Protein AF-A0A843A6T8-F1 (afdb_monomer_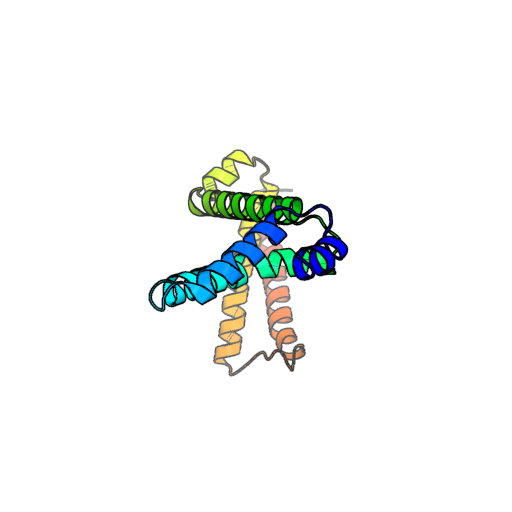lite)

Radius of gyration: 29.6 Å; chains: 1; bounding box: 58×82×42 Å

Secondary structure (DSSP, 8-state):
-HHHHHHHHH-TT-HHHHHHHHHHHHHHTT-HHHHHHHHHHHHHHHHHTHHHHHHHHHHT--HHHHHHHHHHHHHHHHHHHHHHHHS-HHHHHHHH--HHHHHHHHHHHHHHHHHHHHHHHHHHTT---BTTBGGGHHHHHHHHHHHHHHHHHHHHHHHHTTT--

Structure (mmCIF, N/CA/C/O backbone):
data_AF-A0A843A6T8-F1
#
_entry.id   AF-A0A843A6T8-F1
#
loop_
_atom_site.group_PDB
_atom_site.id
_atom_site.type_symbol
_atom_site.label_atom_id
_atom_site.label_alt_id
_atom_site.label_comp_id
_atom_site.label_asym_id
_atom_site.label_entity_id
_atom_site.label_seq_id
_atom_site.pdbx_PDB_ins_code
_atom_site.Cartn_x
_atom_site.Cartn_y
_atom_site.Cartn_z
_atom_site.occupancy
_atom_site.B_iso_or_equiv
_atom_site.auth_seq_id
_atom_site.auth_comp_id
_atom_site.auth_asym_id
_atom_site.auth_atom_id
_atom_site.pdbx_PDB_model_num
ATOM 1 N N . MET A 1 1 ? 15.478 53.483 13.199 1.00 35.62 1 MET A N 1
ATOM 2 C CA . MET A 1 1 ? 14.102 54.031 13.135 1.00 35.62 1 MET A CA 1
ATOM 3 C C . MET A 1 1 ? 13.501 53.953 11.732 1.00 35.62 1 MET A C 1
ATOM 5 O O . MET A 1 1 ? 12.452 53.345 11.610 1.00 35.62 1 MET A O 1
ATOM 9 N N . LEU A 1 2 ? 14.180 54.438 10.680 1.00 33.00 2 LEU A N 1
ATOM 10 C CA . LEU A 1 2 ? 13.704 54.361 9.280 1.00 33.00 2 LEU A CA 1
ATOM 11 C C . LEU A 1 2 ? 13.477 52.933 8.729 1.00 33.00 2 LEU A C 1
ATOM 13 O O . LEU A 1 2 ? 12.709 52.748 7.793 1.00 33.00 2 LEU A O 1
ATOM 17 N N . PHE A 1 3 ? 14.110 51.911 9.312 1.00 38.59 3 PHE A N 1
ATOM 18 C CA . PHE A 1 3 ? 13.958 50.517 8.870 1.00 38.59 3 PHE A CA 1
ATOM 19 C C . PHE A 1 3 ? 12.705 49.830 9.447 1.00 38.59 3 PHE A C 1
ATOM 21 O O . PHE A 1 3 ? 11.994 49.136 8.724 1.00 38.59 3 PHE A O 1
ATOM 28 N N . PHE A 1 4 ? 12.367 50.114 10.714 1.00 36.97 4 PHE A N 1
ATOM 29 C CA . PHE A 1 4 ? 11.115 49.666 11.344 1.00 36.97 4 PHE A CA 1
ATOM 30 C C . PHE A 1 4 ? 9.882 50.215 10.619 1.00 36.97 4 PHE A C 1
ATOM 32 O O . PHE A 1 4 ? 8.856 49.548 10.561 1.00 36.97 4 PHE A O 1
ATOM 39 N N . THR A 1 5 ? 9.994 51.404 10.022 1.00 43.34 5 THR A N 1
ATOM 40 C CA . THR A 1 5 ? 8.923 52.015 9.228 1.00 43.34 5 THR A CA 1
ATOM 41 C C . THR A 1 5 ? 8.766 51.400 7.837 1.00 43.34 5 THR A C 1
ATOM 43 O O . THR A 1 5 ? 7.653 51.387 7.328 1.00 43.34 5 THR A O 1
ATOM 46 N N . VAL A 1 6 ? 9.829 50.855 7.227 1.00 44.34 6 VAL A N 1
ATOM 47 C CA . VAL A 1 6 ? 9.730 50.192 5.911 1.00 44.34 6 VAL A CA 1
ATOM 48 C C . VAL A 1 6 ? 9.179 48.773 6.060 1.00 44.34 6 VAL A C 1
ATOM 50 O O . VAL A 1 6 ? 8.256 48.408 5.344 1.00 44.34 6 VAL A O 1
ATOM 53 N N . PHE A 1 7 ? 9.657 47.991 7.032 1.00 40.22 7 PHE A N 1
ATOM 54 C CA . PHE A 1 7 ? 9.154 46.625 7.253 1.00 40.22 7 PHE A CA 1
ATOM 55 C C . PHE A 1 7 ? 7.808 46.580 7.989 1.00 40.22 7 PHE A C 1
ATOM 57 O O . PHE A 1 7 ? 6.958 45.755 7.656 1.00 40.22 7 PHE A O 1
ATOM 64 N N . GLY A 1 8 ? 7.551 47.527 8.897 1.00 44.22 8 GLY A N 1
ATOM 65 C CA . GLY A 1 8 ? 6.228 47.710 9.504 1.00 44.22 8 GLY A CA 1
ATOM 66 C C . GLY A 1 8 ? 5.144 48.104 8.495 1.00 44.22 8 GLY A C 1
ATOM 67 O O . GLY A 1 8 ? 3.968 47.863 8.748 1.00 44.22 8 GLY A O 1
ATOM 68 N N . ALA A 1 9 ? 5.522 48.648 7.331 1.00 45.50 9 ALA A N 1
ATOM 69 C CA . ALA A 1 9 ? 4.590 48.933 6.242 1.00 45.50 9 ALA A CA 1
ATOM 70 C C . ALA A 1 9 ? 4.207 47.681 5.428 1.00 45.50 9 ALA A C 1
ATOM 72 O O . ALA A 1 9 ? 3.100 47.631 4.897 1.00 45.50 9 ALA A O 1
ATOM 73 N N . PHE A 1 10 ? 5.076 46.663 5.352 1.00 45.69 10 PHE A N 1
ATOM 74 C CA . PHE A 1 10 ? 4.770 45.403 4.658 1.00 45.69 10 PHE A CA 1
ATOM 75 C C . PHE A 1 10 ? 4.005 44.403 5.540 1.00 45.69 10 PHE A C 1
ATOM 77 O O . PHE A 1 10 ? 3.199 43.637 5.016 1.00 45.69 10 PHE A O 1
ATOM 84 N N . TYR A 1 11 ? 4.199 44.432 6.867 1.00 51.97 11 TYR A N 1
ATOM 85 C CA . TYR A 1 11 ? 3.545 43.506 7.806 1.00 51.97 11 TYR A CA 1
ATOM 86 C C . TYR A 1 11 ? 3.058 44.200 9.098 1.00 51.97 11 TYR A C 1
ATOM 88 O O . TYR A 1 11 ? 3.584 43.943 10.181 1.00 51.97 11 TYR A O 1
ATOM 96 N N . PRO A 1 12 ? 2.017 45.051 9.027 1.00 46.78 12 PRO A N 1
ATOM 97 C CA . PRO A 1 12 ? 1.610 45.932 10.132 1.00 46.78 12 PRO A CA 1
ATOM 98 C C . PRO A 1 12 ? 1.057 45.223 11.383 1.00 46.78 12 PRO A C 1
ATOM 100 O O . PRO A 1 12 ? 0.993 45.833 12.445 1.00 46.78 12 PRO A O 1
ATOM 103 N N . ASN A 1 13 ? 0.694 43.937 11.292 1.00 54.16 13 ASN A N 1
ATOM 104 C CA . ASN A 1 13 ? 0.085 43.171 12.391 1.00 54.16 13 ASN A CA 1
ATOM 105 C C . ASN A 1 13 ? 0.964 42.019 12.920 1.00 54.16 13 ASN A C 1
ATOM 107 O O . ASN A 1 13 ? 0.473 41.175 13.667 1.00 54.16 13 ASN A O 1
ATOM 111 N N . ARG A 1 14 ? 2.241 41.942 12.523 1.00 57.62 14 ARG A N 1
ATOM 112 C CA . ARG A 1 14 ? 3.148 40.825 12.853 1.00 57.62 14 ARG A CA 1
ATOM 113 C C . ARG A 1 14 ? 4.330 41.304 13.696 1.00 57.62 14 ARG A C 1
ATOM 115 O O . ARG A 1 14 ? 5.457 41.448 13.224 1.00 57.62 14 ARG A O 1
ATOM 122 N N . ILE A 1 15 ? 4.040 41.590 14.966 1.00 56.38 15 ILE A N 1
ATOM 123 C CA . ILE A 1 15 ? 5.029 42.017 15.972 1.00 56.38 15 ILE A CA 1
ATOM 124 C C . ILE A 1 15 ? 6.108 40.936 16.174 1.00 56.38 15 ILE A C 1
ATOM 126 O O . ILE A 1 15 ? 7.268 41.256 16.413 1.00 56.38 15 ILE A O 1
ATOM 130 N N . ASP A 1 16 ? 5.733 39.667 16.019 1.00 49.91 16 ASP A N 1
ATOM 131 C CA . ASP A 1 16 ? 6.600 38.487 16.037 1.00 49.91 16 ASP A CA 1
ATOM 132 C C . ASP A 1 16 ? 7.743 38.577 15.014 1.00 49.91 16 ASP A C 1
ATOM 134 O O . ASP A 1 16 ? 8.906 38.399 15.377 1.00 49.91 16 ASP A O 1
ATOM 138 N N . VAL A 1 17 ? 7.432 38.944 13.770 1.00 53.09 17 VAL A N 1
ATOM 139 C CA . VAL A 1 17 ? 8.426 39.083 12.691 1.00 53.09 17 VAL A CA 1
ATOM 140 C C . VAL A 1 17 ? 9.328 40.299 12.928 1.00 53.09 17 VAL A C 1
ATOM 142 O O . VAL A 1 17 ? 10.546 40.211 12.800 1.00 53.09 17 VAL A O 1
ATOM 145 N N . MET A 1 18 ? 8.757 41.421 13.380 1.00 52.94 18 MET A N 1
ATOM 146 C CA . MET A 1 18 ? 9.534 42.633 13.680 1.00 52.94 18 MET A CA 1
ATOM 147 C C . MET A 1 18 ? 10.507 42.426 14.851 1.00 52.94 18 MET A C 1
ATOM 149 O O . MET A 1 18 ? 11.629 42.936 14.821 1.00 52.94 18 MET A O 1
ATOM 153 N N . ILE A 1 19 ? 10.109 41.672 15.883 1.00 56.25 19 ILE A N 1
ATOM 154 C CA . ILE A 1 19 ? 10.982 41.307 17.007 1.00 56.25 19 ILE A CA 1
ATOM 155 C C . ILE A 1 19 ? 12.088 40.358 16.536 1.00 56.25 19 ILE A C 1
ATOM 157 O O . ILE A 1 19 ? 13.249 40.566 16.894 1.00 56.25 19 ILE A O 1
ATOM 161 N N . PHE A 1 20 ? 11.756 39.364 15.708 1.00 54.25 20 PHE A N 1
ATOM 162 C CA . PHE A 1 20 ? 12.731 38.425 15.154 1.00 54.25 20 PHE A CA 1
ATOM 163 C C . PHE A 1 20 ? 13.823 39.145 14.352 1.00 54.25 20 PHE A C 1
ATOM 165 O O . PHE A 1 20 ? 15.004 38.958 14.640 1.00 54.25 20 PHE A O 1
ATOM 172 N N . ASP A 1 21 ? 13.454 40.060 13.454 1.00 54.00 21 ASP A N 1
ATOM 173 C CA . ASP A 1 21 ? 14.408 40.842 12.653 1.00 54.00 21 ASP A CA 1
ATOM 174 C C . ASP A 1 21 ? 15.266 41.798 13.503 1.00 54.00 21 ASP A C 1
ATOM 176 O O . ASP A 1 21 ? 16.437 42.048 13.206 1.00 54.00 21 ASP A O 1
ATOM 180 N N . SER A 1 22 ? 14.716 42.310 14.606 1.00 54.06 22 SER A N 1
ATOM 181 C CA . SER A 1 22 ? 15.449 43.160 15.556 1.00 54.06 22 SER A CA 1
ATOM 182 C C . SER A 1 22 ? 16.513 42.374 16.322 1.00 54.06 22 SER A C 1
ATOM 184 O O . SER A 1 22 ? 17.639 42.843 16.499 1.00 54.06 22 SER A O 1
ATOM 186 N N . ILE A 1 23 ? 16.157 41.164 16.764 1.00 57.09 23 ILE A N 1
ATOM 187 C CA . ILE A 1 23 ? 17.069 40.224 17.423 1.00 57.09 23 ILE A CA 1
ATOM 188 C C . ILE A 1 23 ? 18.130 39.746 16.423 1.00 57.09 23 ILE A C 1
ATOM 190 O O . ILE A 1 23 ? 19.309 39.669 16.773 1.00 57.09 23 ILE A O 1
ATOM 194 N N . LEU A 1 24 ? 17.736 39.513 15.168 1.00 54.28 24 LEU A N 1
ATOM 195 C CA . LEU A 1 24 ? 18.617 39.142 14.065 1.00 54.28 24 LEU A CA 1
ATOM 196 C C . LEU A 1 24 ? 19.713 40.194 13.857 1.00 54.28 24 LEU A C 1
ATOM 198 O O . LEU A 1 24 ? 20.900 39.868 13.879 1.00 54.28 24 LEU A O 1
ATOM 202 N N . LEU A 1 25 ? 19.332 41.470 13.778 1.00 55.16 25 LEU A N 1
ATOM 203 C CA . LEU A 1 25 ? 20.276 42.577 13.655 1.00 55.16 25 LEU A CA 1
ATOM 204 C C . LEU A 1 25 ? 21.162 42.733 14.897 1.00 55.16 25 LEU A C 1
ATOM 206 O O . LEU A 1 25 ? 22.371 42.873 14.758 1.00 55.16 25 LEU A O 1
ATOM 210 N N . ALA A 1 26 ? 20.599 42.666 16.107 1.00 54.41 26 ALA A N 1
ATOM 211 C CA . ALA A 1 26 ? 21.372 42.798 17.345 1.00 54.41 26 ALA A CA 1
ATOM 212 C C . ALA A 1 26 ? 22.408 41.669 17.519 1.00 54.41 26 ALA A C 1
ATOM 214 O O . ALA A 1 26 ? 23.521 41.913 17.984 1.00 54.41 26 ALA A O 1
ATOM 215 N N . SER A 1 27 ? 22.072 40.445 17.105 1.00 50.94 27 SER A N 1
ATOM 216 C CA . SER A 1 27 ? 22.954 39.277 17.218 1.00 50.94 27 SER A CA 1
ATOM 217 C C . SER A 1 27 ? 24.167 39.328 16.278 1.00 50.94 27 SER A C 1
ATOM 219 O O . SER A 1 27 ? 25.253 38.897 16.671 1.00 50.94 27 SER A O 1
ATOM 221 N N . LEU A 1 28 ? 24.029 39.944 15.094 1.00 54.44 28 LEU A N 1
ATOM 222 C CA . LEU A 1 28 ? 25.122 40.154 14.134 1.00 54.44 28 LEU A CA 1
ATOM 223 C C . LE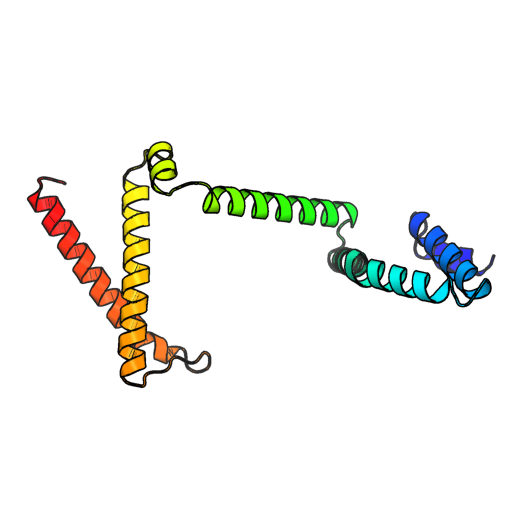U A 1 28 ? 26.227 41.085 14.667 1.00 54.44 28 LEU A C 1
ATOM 225 O O . LEU A 1 28 ? 27.369 40.985 14.226 1.00 54.44 28 LEU A O 1
ATOM 229 N N . PHE A 1 29 ? 25.914 41.962 15.627 1.00 55.12 29 PHE A N 1
ATOM 230 C CA . PHE A 1 29 ? 26.867 42.939 16.166 1.00 55.12 29 PHE A CA 1
ATOM 231 C C . PHE A 1 29 ? 27.604 42.487 17.440 1.00 55.12 29 PHE A C 1
ATOM 233 O O . PHE A 1 29 ? 28.543 43.171 17.843 1.00 55.12 29 PHE A O 1
ATOM 240 N N . ILE A 1 30 ? 27.217 41.377 18.093 1.00 56.03 30 ILE A N 1
ATOM 241 C CA . ILE A 1 30 ? 27.610 41.140 19.499 1.0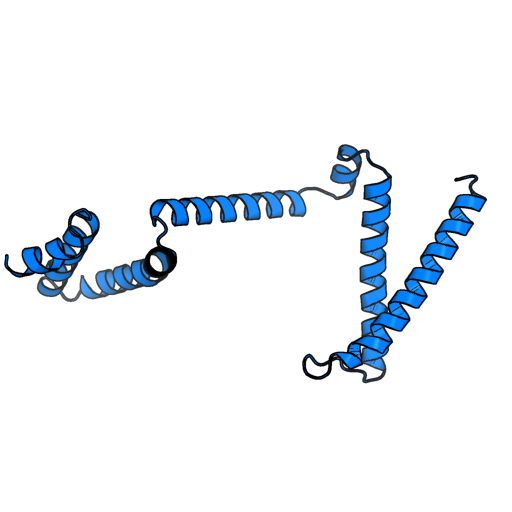0 56.03 30 ILE A CA 1
ATOM 242 C C . ILE A 1 30 ? 28.709 40.075 19.729 1.00 56.03 30 ILE A C 1
ATOM 244 O O . ILE A 1 30 ? 29.466 40.266 20.674 1.00 56.03 30 ILE A O 1
ATOM 248 N N . SER A 1 31 ? 28.894 39.006 18.927 1.00 54.16 31 SER A N 1
ATOM 249 C CA . SER A 1 31 ? 30.083 38.101 19.018 1.00 54.16 31 SER A CA 1
ATOM 250 C C . SER A 1 31 ? 30.015 36.882 18.076 1.00 54.16 31 SER A C 1
ATOM 252 O O . SER A 1 31 ? 28.954 36.292 17.890 1.00 54.16 31 SER A O 1
ATOM 254 N N . GLY A 1 32 ? 31.170 36.405 17.588 1.00 54.59 32 GLY A N 1
ATOM 255 C CA . GLY A 1 32 ? 31.305 35.232 16.706 1.00 54.59 32 GLY A CA 1
ATOM 256 C C . GLY A 1 32 ? 30.893 33.865 17.287 1.00 54.59 32 GLY A C 1
ATOM 257 O O . GLY A 1 32 ? 30.684 32.943 16.514 1.00 54.59 32 GLY A O 1
ATOM 258 N N . LYS A 1 33 ? 30.708 33.701 18.609 1.00 56.59 33 LYS A N 1
ATOM 259 C CA . LYS A 1 33 ? 30.135 32.454 19.183 1.00 56.59 33 LYS A CA 1
ATOM 260 C C . LYS A 1 33 ? 28.602 32.418 19.160 1.00 56.59 33 LYS A C 1
ATOM 262 O O . LYS A 1 33 ? 28.015 31.343 19.193 1.00 56.59 33 LYS A O 1
ATOM 267 N N . LEU A 1 34 ? 27.955 33.584 19.094 1.00 55.75 34 LEU A N 1
ATOM 268 C CA . LEU A 1 34 ? 26.508 33.678 18.874 1.00 55.75 34 LEU A CA 1
ATOM 269 C C . LEU A 1 34 ? 26.154 33.395 17.411 1.00 55.75 34 LEU A C 1
ATOM 271 O O . LEU A 1 34 ? 25.031 32.991 17.140 1.00 55.75 34 LEU A O 1
ATOM 275 N N . TYR A 1 35 ? 27.119 33.533 16.498 1.00 56.50 35 TYR A N 1
ATOM 276 C CA . TYR A 1 35 ? 26.958 33.271 15.070 1.00 56.50 35 TYR A CA 1
ATOM 277 C C . TYR A 1 35 ? 26.620 31.803 14.755 1.00 56.50 35 TYR A C 1
ATOM 279 O O . TYR A 1 35 ? 25.706 31.552 13.978 1.00 56.50 35 TYR A O 1
ATOM 287 N N . ASP A 1 36 ? 27.266 30.827 15.401 1.00 56.59 36 ASP A N 1
ATOM 288 C CA . ASP A 1 36 ? 26.965 29.400 15.171 1.00 56.59 36 ASP A CA 1
ATOM 289 C C . ASP A 1 36 ? 25.589 29.002 15.726 1.00 56.59 36 ASP A C 1
ATOM 291 O O . ASP A 1 36 ? 24.830 28.254 15.101 1.00 56.59 36 ASP A O 1
ATOM 295 N N . LEU A 1 37 ? 25.233 29.549 16.892 1.00 57.12 37 LEU A N 1
ATOM 296 C CA . LEU A 1 37 ? 23.919 29.352 17.506 1.00 57.12 37 LEU A CA 1
ATOM 297 C C . LEU A 1 37 ? 22.817 30.022 16.661 1.00 57.12 37 LEU A C 1
ATOM 299 O O . LEU A 1 37 ? 21.722 29.484 16.519 1.00 57.12 37 LEU A O 1
ATOM 303 N N . PHE A 1 38 ? 23.148 31.146 16.026 1.00 58.88 38 PHE A N 1
ATOM 304 C CA . PHE A 1 38 ? 22.306 31.903 15.106 1.00 58.88 38 PHE A CA 1
ATOM 305 C C . PHE A 1 38 ? 22.106 31.207 13.753 1.00 58.88 38 PHE A C 1
ATOM 307 O O . PHE A 1 38 ? 20.966 31.077 13.312 1.00 58.88 38 PHE A O 1
ATOM 314 N N . ILE A 1 39 ? 23.165 30.680 13.125 1.00 61.41 39 ILE A N 1
ATOM 315 C CA . ILE A 1 39 ? 23.042 29.849 11.916 1.00 61.41 39 ILE A CA 1
ATOM 316 C C . ILE A 1 39 ? 22.169 28.634 12.212 1.00 61.41 39 ILE A C 1
ATOM 318 O O . ILE A 1 39 ? 21.294 28.304 11.417 1.00 61.41 39 ILE A O 1
ATOM 322 N N . SER A 1 40 ? 22.362 27.994 13.366 1.00 55.03 40 SER A N 1
ATOM 323 C CA . SER A 1 40 ? 21.561 26.835 13.768 1.00 55.03 40 SER A CA 1
ATOM 324 C C . SER A 1 40 ? 20.079 27.193 13.939 1.00 55.03 40 SER A C 1
ATOM 326 O O . SER A 1 40 ? 19.213 26.431 13.519 1.00 55.03 40 SER A O 1
ATOM 328 N N . LEU A 1 41 ? 19.775 28.375 14.486 1.00 56.56 41 LEU A N 1
ATOM 329 C CA . LEU A 1 41 ? 18.411 28.902 14.616 1.00 56.56 41 LEU A CA 1
ATOM 330 C C . LEU A 1 41 ? 17.779 29.265 13.266 1.00 56.56 41 LEU A C 1
ATOM 332 O O . LEU A 1 41 ? 16.627 28.909 13.030 1.00 56.56 41 LEU A O 1
ATOM 336 N N . ILE A 1 42 ? 18.520 29.912 12.361 1.00 60.41 42 ILE A N 1
ATOM 337 C CA . ILE A 1 42 ? 18.059 30.195 10.991 1.00 60.41 42 ILE A CA 1
ATOM 338 C C . ILE A 1 42 ? 17.830 28.896 10.230 1.00 60.41 42 ILE A C 1
ATOM 340 O O . ILE A 1 42 ? 16.835 28.760 9.523 1.00 60.41 42 ILE A O 1
ATOM 344 N N . PHE A 1 43 ? 18.725 27.923 10.372 1.00 57.59 43 PHE A N 1
ATOM 345 C CA . PHE A 1 43 ? 18.578 26.624 9.736 1.00 57.59 43 PHE A CA 1
ATOM 346 C C . PHE A 1 43 ? 17.335 25.901 10.266 1.00 57.59 43 PHE A C 1
ATOM 348 O O . PHE A 1 43 ? 16.528 25.404 9.485 1.00 57.59 43 PHE A O 1
ATOM 355 N N . LEU A 1 44 ? 17.113 25.931 11.582 1.00 53.09 44 LEU A N 1
ATOM 356 C CA . LEU A 1 44 ? 15.926 25.350 12.201 1.00 53.09 44 LEU A CA 1
ATOM 357 C C . LEU A 1 44 ? 14.641 26.045 11.723 1.00 53.09 44 LEU A C 1
ATOM 359 O O . LEU A 1 44 ? 13.705 25.366 11.306 1.00 53.09 44 LEU A O 1
ATOM 363 N N . TYR A 1 45 ? 14.607 27.381 11.718 1.00 55.81 45 TYR A N 1
ATOM 364 C CA . TYR A 1 45 ? 13.462 28.171 11.254 1.00 55.81 45 TYR A CA 1
ATOM 365 C C . TYR A 1 45 ? 13.191 27.971 9.754 1.00 55.81 45 TYR A C 1
ATOM 367 O O . TYR A 1 45 ? 12.052 27.737 9.349 1.00 55.81 45 TYR A O 1
ATOM 375 N N . SER A 1 46 ? 14.234 27.980 8.922 1.00 56.94 46 SER A N 1
ATOM 376 C CA . SER A 1 46 ? 14.115 27.815 7.467 1.00 56.94 46 SER A CA 1
ATOM 377 C C . SER A 1 46 ? 13.713 26.402 7.041 1.00 56.94 46 SER A C 1
ATOM 379 O O . SER A 1 46 ? 13.060 26.243 6.016 1.00 56.94 46 SER A O 1
ATOM 381 N N . MET A 1 47 ? 14.045 25.374 7.824 1.00 54.59 47 MET A N 1
ATOM 382 C CA . MET A 1 47 ? 13.643 23.998 7.518 1.00 54.59 47 MET A CA 1
ATOM 383 C C . MET A 1 47 ? 12.244 23.650 8.031 1.00 54.59 47 MET A C 1
ATOM 385 O O . MET A 1 47 ? 11.610 22.747 7.491 1.00 54.59 47 MET A O 1
ATOM 389 N N . THR A 1 48 ? 11.745 24.347 9.056 1.00 58.72 48 THR A N 1
ATOM 390 C CA . THR A 1 48 ? 10.476 23.983 9.713 1.00 58.72 48 THR A CA 1
ATOM 391 C C . THR A 1 48 ? 9.345 24.970 9.457 1.00 58.72 48 THR A C 1
ATOM 393 O O . THR A 1 48 ? 8.234 24.549 9.149 1.00 58.72 48 THR A O 1
ATOM 396 N N . ILE A 1 49 ? 9.607 26.272 9.551 1.00 62.09 49 ILE A N 1
ATOM 397 C CA . ILE A 1 49 ? 8.569 27.310 9.531 1.00 62.09 49 ILE A CA 1
ATOM 398 C C . ILE A 1 49 ? 8.457 27.942 8.143 1.00 62.09 49 ILE A C 1
ATOM 400 O O . ILE A 1 49 ? 7.351 28.107 7.633 1.00 62.09 49 ILE A O 1
ATOM 404 N N . LEU A 1 50 ? 9.585 28.195 7.480 1.00 62.53 50 LEU A N 1
ATOM 405 C CA . LEU A 1 50 ? 9.615 28.817 6.153 1.00 62.53 50 LEU A CA 1
ATOM 406 C C . LEU A 1 50 ? 8.831 28.039 5.071 1.00 62.53 50 LEU A C 1
ATOM 408 O O . LEU A 1 50 ? 8.135 28.687 4.290 1.00 62.53 50 LEU A O 1
ATOM 412 N N . PRO A 1 51 ? 8.824 26.689 5.017 1.00 66.56 51 PRO A N 1
ATOM 413 C CA . PRO A 1 51 ? 7.971 25.962 4.075 1.00 66.56 51 PRO A CA 1
ATOM 414 C C . PRO A 1 51 ? 6.477 26.149 4.372 1.00 66.56 51 PRO A C 1
ATOM 416 O O . PRO A 1 51 ? 5.676 26.270 3.449 1.00 66.56 51 PRO A O 1
ATOM 419 N N . ILE A 1 52 ? 6.096 26.215 5.652 1.00 65.62 52 ILE A N 1
ATOM 420 C CA . ILE A 1 52 ? 4.705 26.415 6.086 1.00 65.62 52 ILE A CA 1
ATOM 421 C C . ILE A 1 52 ? 4.249 27.840 5.755 1.00 65.62 52 ILE A C 1
ATOM 423 O O . ILE A 1 52 ? 3.131 28.035 5.281 1.00 65.62 52 ILE A O 1
ATOM 427 N N . GLU A 1 53 ? 5.120 28.830 5.943 1.00 63.62 53 GLU A N 1
ATOM 428 C CA . GLU A 1 53 ? 4.873 30.223 5.564 1.00 63.62 53 GLU A CA 1
ATOM 429 C C . GLU A 1 53 ? 4.820 30.417 4.042 1.00 63.62 53 GLU A C 1
ATOM 431 O O . GLU A 1 53 ? 3.943 31.123 3.551 1.00 63.62 53 GLU A O 1
ATOM 436 N N . LEU A 1 54 ? 5.678 29.741 3.272 1.00 63.69 54 LEU A N 1
ATOM 437 C CA . LEU A 1 54 ? 5.619 29.739 1.805 1.00 63.69 54 LEU A CA 1
ATOM 438 C C . LEU A 1 54 ? 4.320 29.113 1.290 1.00 63.69 54 LEU A C 1
ATOM 440 O O . LEU A 1 54 ? 3.675 29.673 0.405 1.00 63.69 54 LEU A O 1
ATOM 444 N N . ILE A 1 55 ? 3.900 27.981 1.861 1.00 66.75 55 ILE A N 1
ATOM 445 C CA . ILE A 1 55 ? 2.616 27.351 1.527 1.00 66.75 55 ILE A CA 1
ATOM 446 C C . ILE A 1 55 ? 1.461 28.273 1.924 1.00 66.75 55 ILE A C 1
ATOM 448 O O . ILE A 1 55 ? 0.531 28.444 1.140 1.00 66.75 55 ILE A O 1
ATOM 452 N N . SER A 1 56 ? 1.524 28.912 3.095 1.00 67.81 56 SER A N 1
ATOM 453 C CA . SER A 1 56 ? 0.552 29.914 3.554 1.00 67.81 56 SER A CA 1
ATOM 454 C C . SER A 1 56 ? 0.423 31.075 2.571 1.00 67.81 56 SER A C 1
ATOM 456 O O . SER A 1 56 ? -0.691 31.427 2.187 1.00 67.81 56 SER A O 1
ATOM 458 N N . PHE A 1 57 ? 1.551 31.612 2.105 1.00 68.94 57 PHE A N 1
ATOM 459 C CA . PHE A 1 57 ? 1.599 32.700 1.136 1.00 68.94 57 PHE A CA 1
ATOM 460 C C . PHE A 1 57 ? 1.024 32.288 -0.227 1.00 68.94 57 PHE A C 1
ATOM 462 O O . PHE A 1 57 ? 0.181 32.994 -0.774 1.00 68.94 57 PHE A O 1
ATOM 469 N N . LEU A 1 58 ? 1.416 31.121 -0.753 1.00 72.44 58 LEU A N 1
ATOM 470 C CA . LEU A 1 58 ? 0.951 30.618 -2.053 1.00 72.44 58 LEU A CA 1
ATOM 471 C C . LEU A 1 58 ? -0.529 30.213 -2.051 1.00 72.44 58 LEU A C 1
ATOM 473 O O . LEU A 1 58 ? -1.207 30.351 -3.066 1.00 72.44 58 LEU A O 1
ATOM 477 N N . SER A 1 59 ? -1.033 29.707 -0.925 1.00 71.00 59 SER A N 1
ATOM 478 C CA . SER A 1 59 ? -2.423 29.252 -0.778 1.00 71.00 59 SER A CA 1
ATOM 479 C C . SER A 1 59 ? -3.365 30.314 -0.202 1.00 71.00 59 SER A C 1
ATOM 481 O O . SER A 1 59 ? -4.554 30.042 -0.052 1.00 71.00 59 SER A O 1
ATOM 483 N N . GLY A 1 60 ? -2.856 31.492 0.183 1.00 73.38 60 GLY A N 1
ATOM 484 C CA . GLY A 1 60 ? -3.625 32.533 0.878 1.00 73.38 60 GLY A CA 1
ATOM 485 C C . GLY A 1 60 ? -4.203 32.092 2.232 1.00 73.38 60 GLY A C 1
ATOM 486 O O . GLY A 1 60 ? -5.132 32.715 2.743 1.00 73.38 60 GLY A O 1
ATOM 487 N N . THR A 1 61 ? -3.697 30.997 2.804 1.00 72.38 61 THR A N 1
ATOM 488 C CA . THR A 1 61 ? -4.265 30.337 3.989 1.00 72.38 61 THR A CA 1
ATOM 489 C C . THR A 1 61 ? -3.486 30.718 5.242 1.00 72.38 61 THR A C 1
ATOM 491 O O . THR A 1 61 ? -2.279 30.908 5.185 1.00 72.38 61 THR A O 1
ATOM 494 N N . ASN A 1 62 ? -4.136 30.813 6.403 1.00 74.88 62 ASN A N 1
ATOM 495 C CA . ASN A 1 62 ? -3.472 31.197 7.653 1.00 74.88 62 ASN A CA 1
ATOM 496 C C . ASN A 1 62 ? -2.435 30.144 8.119 1.00 74.88 62 ASN A C 1
ATOM 498 O O . ASN A 1 62 ? -2.748 28.956 8.211 1.00 74.88 62 ASN A O 1
ATOM 502 N N . VAL A 1 63 ? -1.223 30.588 8.477 1.00 69.62 63 VAL A N 1
ATOM 503 C CA . VAL A 1 63 ? -0.125 29.757 9.016 1.00 69.62 63 VAL A CA 1
ATOM 504 C C . VAL A 1 63 ? -0.579 28.910 10.210 1.00 69.62 63 VAL A C 1
ATOM 506 O O . VAL A 1 63 ? -0.287 27.717 10.262 1.00 69.62 63 VAL A O 1
ATOM 509 N N . SER A 1 64 ? -1.346 29.481 11.146 1.00 69.62 64 SER A N 1
ATOM 510 C CA . SER A 1 64 ? -1.825 28.752 12.331 1.00 69.62 64 SER A CA 1
ATOM 511 C C . SER A 1 64 ? -2.736 27.579 11.963 1.00 69.62 64 SER A C 1
ATOM 513 O O . SER A 1 64 ? -2.683 26.527 12.596 1.00 69.62 64 SER A O 1
ATOM 515 N N . TYR A 1 65 ? -3.539 27.739 10.907 1.00 68.56 65 TYR A N 1
ATOM 516 C CA . TYR A 1 65 ? -4.395 26.675 10.393 1.00 68.56 65 TYR A CA 1
ATOM 517 C C . TYR A 1 65 ? -3.574 25.565 9.726 1.00 68.56 65 TYR A C 1
ATOM 519 O O . TYR A 1 65 ? -3.855 24.391 9.943 1.00 68.56 65 TYR A O 1
ATOM 527 N N . LEU A 1 66 ? -2.523 25.911 8.976 1.00 66.56 66 LEU A N 1
ATOM 528 C CA . LEU A 1 66 ? -1.638 24.924 8.347 1.00 66.56 66 LEU A CA 1
ATOM 529 C C . LEU A 1 66 ? -0.850 24.102 9.373 1.00 66.56 66 LEU A C 1
ATOM 531 O O . LEU A 1 66 ? -0.733 22.890 9.212 1.00 66.56 66 LEU A O 1
ATOM 535 N N . ILE A 1 67 ? -0.370 24.726 10.453 1.00 70.12 67 ILE A N 1
ATOM 536 C CA . ILE A 1 67 ? 0.282 24.017 11.566 1.00 70.12 67 ILE A CA 1
ATOM 537 C C . ILE A 1 67 ? -0.707 23.057 12.234 1.00 70.12 67 ILE A C 1
ATOM 539 O O . ILE A 1 67 ? -0.384 21.888 12.449 1.00 70.12 67 ILE A O 1
ATOM 543 N N . PHE A 1 68 ? -1.926 23.523 12.526 1.00 70.06 68 PHE A N 1
ATOM 544 C CA . PHE A 1 68 ? -2.969 22.676 13.103 1.00 70.06 68 PHE A CA 1
ATOM 545 C C . PHE A 1 68 ? -3.307 21.492 12.190 1.00 70.06 68 PHE A C 1
ATOM 547 O O . PHE A 1 68 ? -3.358 20.356 12.653 1.00 70.06 68 PHE A O 1
ATOM 554 N N . LEU A 1 69 ? -3.474 21.740 10.889 1.00 74.12 69 LEU A N 1
ATOM 555 C CA . LEU A 1 69 ? -3.761 20.708 9.898 1.00 74.12 69 LEU A CA 1
ATOM 556 C C . LEU A 1 69 ? -2.623 19.685 9.807 1.00 74.12 69 LEU A C 1
ATOM 558 O O . LEU A 1 69 ? -2.887 18.485 9.764 1.00 74.12 69 LEU A O 1
ATOM 562 N N . ALA A 1 70 ? -1.368 20.136 9.813 1.00 70.19 70 ALA A N 1
ATOM 563 C CA . ALA A 1 70 ? -0.202 19.261 9.776 1.00 70.19 70 ALA A CA 1
ATOM 564 C C . ALA A 1 70 ? -0.131 18.360 11.016 1.00 70.19 70 ALA A C 1
ATOM 566 O O . ALA A 1 70 ? 0.015 17.146 10.878 1.00 70.19 70 ALA A O 1
ATOM 567 N N . ILE A 1 71 ? -0.308 18.925 12.216 1.00 73.56 71 ILE A N 1
ATOM 568 C CA . ILE A 1 71 ? -0.328 18.160 13.472 1.00 73.56 71 ILE A CA 1
ATOM 569 C C . ILE A 1 71 ? -1.504 17.181 13.483 1.00 73.56 71 ILE A C 1
ATOM 571 O O . ILE A 1 71 ? -1.315 16.006 13.780 1.00 73.56 71 ILE A O 1
ATOM 575 N N . TYR A 1 72 ? -2.701 17.630 13.105 1.00 66.38 72 TYR A N 1
ATOM 576 C CA . TYR A 1 72 ? -3.890 16.783 13.039 1.00 66.38 72 TYR A CA 1
ATOM 577 C C . TYR A 1 72 ? -3.702 15.607 12.072 1.00 66.38 72 TYR A C 1
ATOM 579 O O . TYR A 1 72 ? -3.993 14.458 12.408 1.00 66.38 72 TYR A O 1
ATOM 587 N N . THR A 1 73 ? -3.158 15.874 10.884 1.00 70.06 73 THR A N 1
ATOM 588 C CA . THR A 1 73 ? -2.880 14.843 9.875 1.00 70.06 73 THR A CA 1
ATOM 589 C C .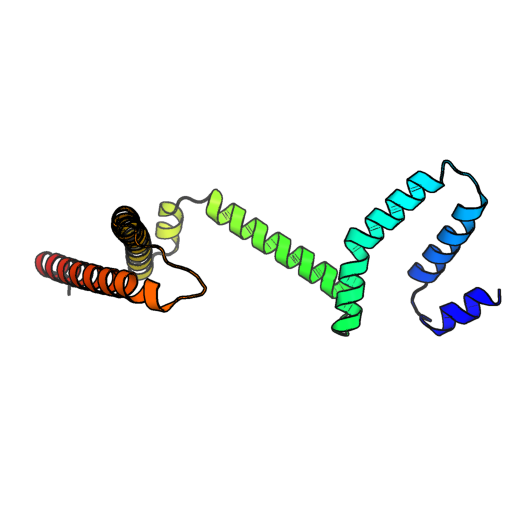 THR A 1 73 ? -1.821 13.866 10.380 1.00 70.06 73 THR A C 1
ATOM 591 O O . THR A 1 73 ? -1.981 12.655 10.272 1.00 70.06 73 THR A O 1
ATOM 594 N N . LEU A 1 74 ? -0.756 14.365 11.004 1.00 70.44 74 LEU A N 1
ATOM 595 C CA . LEU A 1 74 ? 0.298 13.519 11.551 1.00 70.44 74 LEU A CA 1
ATOM 596 C C . LEU A 1 74 ? -0.221 12.643 12.702 1.00 70.44 74 LEU A C 1
ATOM 598 O O . LEU A 1 74 ? 0.036 11.442 12.723 1.00 70.44 74 LEU A O 1
ATOM 602 N N . SER A 1 75 ? -1.015 13.201 13.617 1.00 64.75 75 SER A N 1
ATOM 603 C CA . SER A 1 75 ? -1.636 12.449 14.712 1.00 64.75 75 SER A CA 1
ATOM 604 C C . SER A 1 75 ? -2.628 11.396 14.220 1.00 64.75 75 SER A C 1
ATOM 606 O O . SER A 1 75 ? -2.642 10.285 14.750 1.00 64.75 75 SER A O 1
ATOM 608 N N . THR A 1 76 ? -3.442 11.703 13.209 1.00 70.00 76 THR A N 1
ATOM 609 C CA . THR A 1 76 ? -4.391 10.735 12.629 1.00 70.00 76 THR A CA 1
ATOM 610 C C . THR A 1 76 ? -3.667 9.603 11.908 1.00 70.00 76 THR A C 1
ATOM 612 O O . THR A 1 76 ? -3.984 8.438 12.141 1.00 70.00 76 THR A O 1
ATOM 615 N N . VAL A 1 77 ? -2.638 9.920 11.119 1.00 71.69 77 VAL A N 1
ATOM 616 C CA . VAL A 1 77 ? -1.796 8.926 10.440 1.00 71.69 77 VAL A CA 1
ATOM 617 C C . VAL A 1 77 ? -1.077 8.030 11.451 1.00 71.69 77 VAL A C 1
ATOM 619 O O . VAL A 1 77 ? -1.124 6.809 11.322 1.00 71.69 77 VAL A O 1
ATOM 622 N N . LEU A 1 78 ? -0.470 8.600 12.496 1.00 69.94 78 LEU A N 1
ATOM 623 C CA . LEU A 1 78 ? 0.171 7.818 13.559 1.00 69.94 78 LEU A CA 1
ATOM 624 C C . LEU A 1 78 ? -0.826 6.931 14.306 1.00 69.94 78 LEU A C 1
ATOM 626 O O . LEU A 1 78 ? -0.521 5.775 14.582 1.00 69.94 78 LEU A O 1
ATOM 630 N N . SER A 1 79 ? -2.024 7.440 14.595 1.00 64.12 79 SER A N 1
ATOM 631 C CA . SER A 1 79 ? -3.079 6.654 15.243 1.00 64.12 79 SER A CA 1
ATOM 632 C C . SER A 1 79 ? -3.522 5.485 14.363 1.00 64.12 79 SER A C 1
ATOM 634 O O . SER A 1 79 ? -3.702 4.373 14.855 1.00 64.12 79 SER A O 1
ATOM 636 N N . PHE A 1 80 ? -3.639 5.707 13.052 1.00 72.19 80 PHE A N 1
ATOM 637 C CA . PHE A 1 80 ? -3.954 4.662 12.083 1.00 72.19 80 PHE A CA 1
ATOM 638 C C . PHE A 1 80 ? -2.842 3.607 11.983 1.00 72.19 80 PHE A C 1
ATOM 640 O O . PHE A 1 80 ? -3.124 2.407 12.006 1.00 72.19 80 PHE A O 1
ATOM 647 N N . PHE A 1 81 ? -1.574 4.021 11.935 1.00 69.12 81 PHE A N 1
ATOM 648 C CA . PHE A 1 81 ? -0.440 3.091 11.952 1.00 69.12 81 PHE A CA 1
ATOM 649 C C . PHE A 1 81 ? -0.359 2.297 13.254 1.00 69.12 81 PHE A C 1
ATOM 651 O O . PHE A 1 81 ? -0.101 1.094 13.236 1.00 69.12 81 PHE A O 1
ATOM 658 N N . LEU A 1 82 ? -0.617 2.936 14.394 1.00 73.25 82 LEU A N 1
ATOM 659 C CA . LEU A 1 82 ? -0.651 2.255 15.682 1.00 73.25 82 LEU A CA 1
ATOM 660 C C . LEU A 1 82 ? -1.784 1.225 15.718 1.00 73.25 82 LEU A C 1
ATOM 662 O O . LEU A 1 82 ? -1.559 0.079 16.093 1.00 73.25 82 LEU A O 1
ATOM 666 N N . PHE A 1 83 ? -2.980 1.594 15.259 1.00 73.38 83 PHE A N 1
ATOM 667 C CA . PHE A 1 83 ? -4.119 0.683 15.178 1.00 73.38 83 PHE A CA 1
ATOM 668 C C . PHE A 1 83 ? -3.826 -0.532 14.286 1.00 73.38 83 PHE A C 1
ATOM 670 O O . PHE A 1 83 ? -4.014 -1.666 14.722 1.00 73.38 83 PHE A O 1
ATOM 677 N N . THR A 1 84 ? -3.315 -0.307 13.074 1.00 74.19 84 THR A N 1
ATOM 678 C CA . THR A 1 84 ? -3.014 -1.378 12.107 1.00 74.19 84 THR A CA 1
ATOM 679 C C . THR A 1 84 ? -1.840 -2.267 12.522 1.00 74.19 84 THR A C 1
ATOM 681 O O . THR A 1 84 ? -1.849 -3.453 12.218 1.00 74.19 84 THR A O 1
ATOM 684 N N . SER A 1 85 ? -0.843 -1.734 13.234 1.00 71.19 85 SER A N 1
ATOM 685 C CA . SER A 1 85 ? 0.314 -2.520 13.697 1.00 71.19 85 SER A CA 1
ATOM 686 C C . SER A 1 85 ? 0.050 -3.320 14.972 1.00 71.19 85 SER A C 1
ATOM 688 O O . SER A 1 85 ? 0.643 -4.380 15.162 1.00 71.19 85 SER A O 1
ATOM 690 N N . THR A 1 86 ? -0.817 -2.826 15.859 1.00 74.25 86 THR A N 1
ATOM 691 C CA . THR A 1 86 ? -1.072 -3.456 17.167 1.00 74.25 86 THR A CA 1
ATOM 692 C C . THR A 1 86 ? -2.293 -4.370 17.176 1.00 74.25 86 THR A C 1
ATOM 694 O O . THR A 1 86 ? -2.390 -5.251 18.031 1.00 74.25 86 THR A O 1
ATOM 697 N N . THR A 1 87 ? -3.218 -4.197 16.230 1.00 73.88 87 THR A N 1
ATOM 698 C CA . THR A 1 87 ? -4.455 -4.982 16.177 1.00 73.88 87 THR A CA 1
ATOM 699 C C . THR A 1 87 ? -4.309 -6.130 15.189 1.00 73.88 87 THR A C 1
ATOM 701 O O . THR A 1 87 ? -4.036 -5.911 14.012 1.00 73.88 87 THR A O 1
ATOM 704 N N . LYS A 1 88 ? -4.524 -7.368 15.648 1.00 74.19 88 LYS A N 1
ATOM 705 C CA . LYS A 1 88 ? -4.587 -8.530 14.752 1.00 74.19 88 LYS A CA 1
ATOM 706 C C . LYS A 1 88 ? -5.839 -8.451 13.876 1.00 74.19 88 LYS A C 1
ATOM 708 O O . LYS A 1 88 ? -6.899 -8.056 14.361 1.00 74.19 88 LYS A O 1
ATOM 713 N N . ASN A 1 89 ? -5.734 -8.901 12.625 1.00 69.88 89 ASN A N 1
ATOM 714 C CA . ASN A 1 89 ? -6.856 -8.916 11.678 1.00 69.88 89 ASN A CA 1
ATOM 715 C C . ASN A 1 89 ? -8.082 -9.653 12.243 1.00 69.88 89 ASN A C 1
ATOM 717 O O . ASN A 1 89 ? -9.179 -9.112 12.189 1.00 69.88 89 ASN A O 1
ATOM 721 N N . GLU A 1 90 ? -7.886 -10.799 12.903 1.00 66.81 90 GLU A N 1
ATOM 722 C CA . GLU A 1 90 ? -8.948 -11.579 13.567 1.00 66.81 90 GLU A CA 1
ATOM 723 C C . GLU A 1 90 ? -9.788 -10.725 14.539 1.00 66.81 90 GLU A C 1
ATOM 725 O O . GLU A 1 90 ? -11.014 -10.798 14.567 1.00 66.81 90 GLU A O 1
ATOM 730 N N . THR A 1 91 ? -9.141 -9.834 15.297 1.00 69.94 91 THR A N 1
ATOM 731 C CA . THR A 1 91 ? -9.811 -8.958 16.272 1.00 69.94 91 THR A CA 1
ATOM 732 C C . THR A 1 91 ? -10.605 -7.835 15.595 1.00 69.94 91 THR A C 1
ATOM 734 O O . THR A 1 91 ? -11.565 -7.307 16.163 1.00 69.94 91 THR A O 1
ATOM 737 N N . ILE A 1 92 ? -10.206 -7.441 14.384 1.00 68.19 92 ILE A N 1
ATOM 738 C CA . ILE A 1 92 ? -10.932 -6.473 13.553 1.00 68.19 92 ILE A CA 1
ATOM 739 C C . ILE A 1 92 ? -12.158 -7.154 12.930 1.00 68.19 92 ILE A C 1
ATOM 741 O O . ILE A 1 92 ? -13.254 -6.593 12.958 1.00 68.19 92 ILE A O 1
ATOM 745 N N . GLU A 1 93 ? -11.994 -8.382 12.440 1.00 68.56 93 GLU A N 1
ATOM 746 C CA . GLU A 1 93 ? -13.056 -9.207 11.859 1.00 68.56 93 GLU A CA 1
ATOM 747 C C . GLU A 1 93 ? -14.202 -9.459 12.857 1.00 68.56 93 GLU A C 1
ATOM 749 O O . GLU A 1 93 ? -15.374 -9.242 12.529 1.00 68.56 93 GLU A O 1
ATOM 754 N N . GLU A 1 94 ? -13.878 -9.796 14.111 1.00 70.94 94 GLU A N 1
ATOM 755 C CA . GLU A 1 94 ? -14.859 -9.973 15.193 1.00 70.94 94 GLU A CA 1
ATOM 756 C C . GLU A 1 94 ? -15.687 -8.708 15.481 1.00 70.94 94 GLU A C 1
ATOM 758 O O . GLU A 1 94 ? -16.867 -8.791 15.843 1.00 70.94 94 GLU A O 1
ATOM 763 N N . LYS A 1 95 ? -15.088 -7.522 15.312 1.00 72.25 95 LYS A N 1
ATOM 764 C CA . LYS A 1 95 ? -15.751 -6.233 15.562 1.00 72.25 95 LYS A CA 1
ATOM 765 C C . LYS A 1 95 ? -16.593 -5.756 14.385 1.00 72.25 95 LYS A C 1
ATOM 767 O O . LYS A 1 95 ? -17.657 -5.185 14.616 1.00 72.25 95 LYS A O 1
ATOM 772 N N . ILE A 1 96 ? -16.143 -5.981 13.149 1.00 73.44 96 ILE A N 1
ATOM 773 C CA . ILE A 1 96 ? -16.854 -5.541 11.941 1.00 73.44 96 ILE A CA 1
ATOM 774 C C . ILE A 1 96 ? -18.161 -6.323 11.763 1.00 73.44 96 ILE A C 1
ATOM 776 O O . ILE A 1 96 ? -19.131 -5.745 11.282 1.00 73.44 96 ILE A O 1
ATOM 780 N N . LYS A 1 97 ? -18.225 -7.604 12.170 1.00 69.00 97 LYS A N 1
ATOM 781 C CA . LYS A 1 97 ? -19.412 -8.498 12.111 1.00 69.00 97 LYS A CA 1
ATOM 782 C C . LYS A 1 97 ? -20.081 -8.656 10.732 1.00 69.00 97 LYS A C 1
ATOM 784 O O . LYS A 1 97 ? -21.000 -9.460 10.586 1.00 69.00 97 LYS A O 1
ATOM 789 N N . ILE A 1 98 ? -19.621 -7.943 9.707 1.00 75.31 98 ILE A N 1
ATOM 790 C CA . ILE A 1 98 ? -20.092 -8.030 8.327 1.00 75.31 98 ILE A CA 1
ATOM 791 C C . ILE A 1 98 ? -19.221 -9.058 7.604 1.00 75.31 98 ILE A C 1
ATOM 793 O O . ILE A 1 98 ? -18.133 -8.749 7.122 1.00 75.31 98 ILE A O 1
ATOM 797 N N . LYS A 1 99 ? -19.713 -10.297 7.521 1.00 71.31 99 LYS A N 1
ATOM 798 C CA . LYS A 1 99 ? -18.984 -11.432 6.928 1.00 71.31 99 LYS A CA 1
ATOM 799 C C . LYS A 1 99 ? -18.540 -11.189 5.481 1.00 71.31 99 LYS A C 1
ATOM 801 O O . LYS A 1 99 ? -17.447 -11.592 5.109 1.00 71.31 99 LYS A O 1
ATOM 806 N N . VAL A 1 100 ? -19.342 -10.469 4.694 1.00 74.25 100 VAL A N 1
ATOM 807 C CA . VAL A 1 100 ? -19.021 -10.115 3.298 1.00 74.25 100 VAL A CA 1
ATOM 808 C C . VAL A 1 100 ? -17.718 -9.312 3.208 1.00 74.25 100 VAL A C 1
ATOM 810 O O . V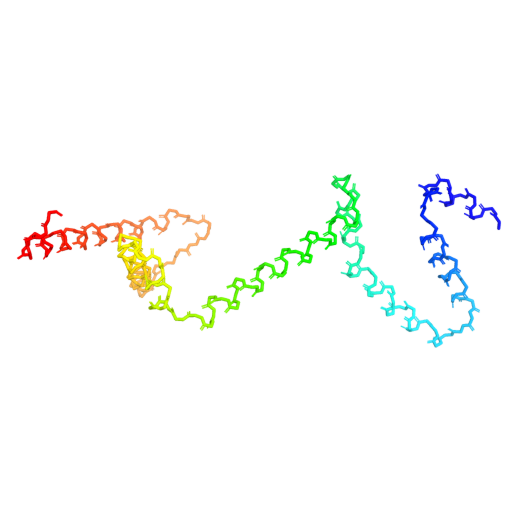AL A 1 100 ? -16.878 -9.600 2.365 1.00 74.25 100 VAL A O 1
ATOM 813 N N . LEU A 1 101 ? -17.506 -8.345 4.108 1.00 74.12 101 LEU A N 1
ATOM 814 C CA . LEU A 1 101 ? -16.277 -7.541 4.144 1.00 74.12 101 LEU A CA 1
ATOM 815 C C . LEU A 1 101 ? -15.049 -8.394 4.475 1.00 74.12 101 LEU A C 1
ATOM 817 O O . LEU A 1 101 ? -13.992 -8.198 3.881 1.00 74.12 101 LEU A O 1
ATOM 821 N N . ILE A 1 102 ? -15.207 -9.358 5.382 1.00 75.25 102 ILE A N 1
ATOM 822 C CA . ILE A 1 102 ? -14.142 -10.276 5.795 1.00 75.25 102 ILE A CA 1
ATOM 823 C C . ILE A 1 102 ? -13.733 -11.180 4.626 1.00 75.25 102 ILE A C 1
ATOM 825 O O . ILE A 1 102 ? -12.550 -11.295 4.308 1.00 75.25 102 ILE A O 1
ATOM 829 N N . TYR A 1 103 ? -14.706 -11.783 3.937 1.00 75.94 103 TYR A N 1
ATOM 830 C CA . TYR A 1 103 ? -14.429 -12.624 2.772 1.00 75.94 103 TYR A CA 1
ATOM 831 C C . TYR A 1 103 ? -13.791 -11.833 1.629 1.00 75.94 103 TYR A C 1
ATOM 833 O O . TYR A 1 103 ? -12.803 -12.292 1.057 1.00 75.94 103 TYR A O 1
ATOM 841 N N . SER A 1 104 ? -14.275 -10.619 1.355 1.00 79.12 104 SER A N 1
ATOM 842 C CA . SER A 1 104 ? -13.673 -9.730 0.358 1.00 79.12 104 SER A CA 1
ATOM 843 C C . SER A 1 104 ? -12.235 -9.351 0.711 1.00 79.12 104 SER A C 1
ATOM 845 O O . SER A 1 104 ? -11.370 -9.368 -0.161 1.00 79.12 104 SER A O 1
ATOM 847 N N . PHE A 1 105 ? -11.947 -9.041 1.979 1.00 79.69 105 PHE A N 1
ATOM 848 C CA . PHE A 1 105 ? -10.590 -8.715 2.421 1.00 79.69 105 PHE A CA 1
ATOM 849 C C . PHE A 1 105 ? -9.633 -9.897 2.236 1.00 79.69 105 PHE A C 1
ATOM 851 O O . PHE A 1 105 ? -8.559 -9.737 1.655 1.00 79.69 105 PHE A O 1
ATOM 858 N N . ASN A 1 106 ? -10.050 -11.092 2.657 1.00 79.81 106 ASN A N 1
ATOM 859 C CA . ASN A 1 106 ? -9.260 -12.308 2.481 1.00 79.81 106 ASN A CA 1
ATOM 860 C C . ASN A 1 106 ? -9.032 -12.623 0.998 1.00 79.81 106 ASN A C 1
ATOM 862 O O . ASN A 1 106 ? -7.907 -12.927 0.605 1.00 79.81 106 ASN A O 1
ATOM 866 N N . PHE A 1 107 ? -10.058 -12.477 0.155 1.00 83.75 107 PHE A N 1
ATOM 867 C CA . PHE A 1 107 ? -9.919 -12.645 -1.290 1.00 83.75 107 PHE A CA 1
ATOM 868 C C . PHE A 1 107 ? -8.902 -11.664 -1.885 1.00 83.75 107 PHE A C 1
ATOM 870 O O . PHE A 1 107 ? -8.008 -12.087 -2.611 1.00 83.75 107 PHE A O 1
ATOM 877 N N . ILE A 1 108 ? -8.976 -10.374 -1.533 1.00 84.75 108 ILE A N 1
ATOM 878 C CA . ILE A 1 108 ? -8.018 -9.355 -1.993 1.00 84.75 108 ILE A CA 1
ATOM 879 C C . ILE A 1 108 ? -6.593 -9.707 -1.557 1.00 84.75 108 ILE A C 1
ATOM 881 O O . ILE A 1 108 ? -5.662 -9.583 -2.351 1.00 84.75 108 ILE A O 1
ATOM 885 N N . TYR A 1 109 ? -6.414 -10.161 -0.317 1.00 82.50 109 TYR A N 1
ATOM 886 C CA . TYR A 1 109 ? -5.104 -10.550 0.195 1.00 82.50 109 TYR A CA 1
ATOM 887 C C . TYR A 1 109 ? -4.484 -11.693 -0.624 1.00 82.50 109 TYR A C 1
ATOM 889 O O . TYR A 1 109 ? -3.350 -11.567 -1.093 1.00 82.50 109 TYR A O 1
ATOM 897 N N . TYR A 1 110 ? -5.236 -12.773 -0.864 1.00 83.44 110 TYR A N 1
ATOM 898 C CA . TYR A 1 110 ? -4.768 -13.890 -1.692 1.00 83.44 110 TYR A CA 1
ATOM 899 C C . TYR A 1 110 ? -4.540 -13.482 -3.150 1.00 83.44 110 TYR A C 1
ATOM 901 O O . TYR A 1 110 ? -3.530 -13.858 -3.739 1.00 83.44 110 TYR A O 1
ATOM 909 N N . ALA A 1 111 ? -5.421 -12.651 -3.706 1.00 87.94 111 ALA A N 1
ATOM 910 C CA . ALA A 1 111 ? -5.300 -12.135 -5.062 1.00 87.94 111 ALA A CA 1
ATOM 911 C C . ALA A 1 111 ? -3.990 -11.342 -5.255 1.00 87.94 111 ALA A C 1
ATOM 913 O O . ALA A 1 111 ? -3.271 -11.537 -6.234 1.00 87.94 111 ALA A O 1
ATOM 914 N N . ILE A 1 112 ? -3.603 -10.508 -4.283 1.00 89.12 112 ILE A N 1
ATOM 915 C C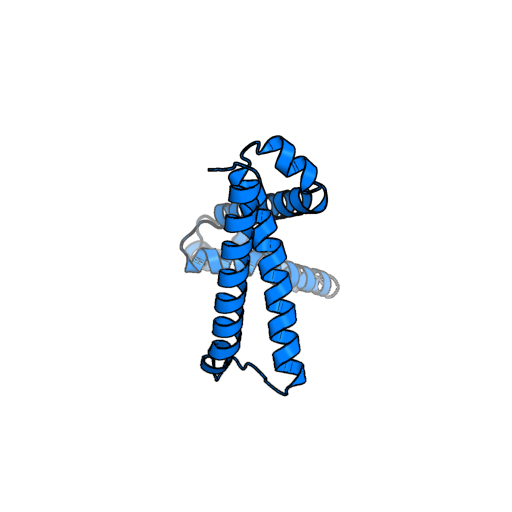A . ILE A 1 112 ? -2.323 -9.781 -4.320 1.00 89.12 112 ILE A CA 1
ATOM 916 C C . ILE A 1 112 ? -1.128 -10.745 -4.280 1.00 89.12 112 ILE A C 1
ATOM 918 O O . ILE A 1 112 ? -0.145 -10.529 -4.995 1.00 89.12 112 ILE A O 1
ATOM 922 N N . TYR A 1 113 ? -1.202 -11.807 -3.476 1.00 88.88 113 TYR A N 1
ATOM 923 C CA . TYR A 1 113 ? -0.142 -12.814 -3.412 1.00 88.88 113 TYR A CA 1
ATOM 924 C C . TYR A 1 113 ? 0.029 -13.541 -4.755 1.00 88.88 113 TYR A C 1
ATOM 926 O O . TYR A 1 113 ? 1.139 -13.628 -5.280 1.00 88.88 113 TYR A O 1
ATOM 934 N N . GLU A 1 114 ? -1.072 -13.971 -5.374 1.00 88.31 114 GLU A N 1
ATOM 935 C CA . GLU A 1 114 ? -1.052 -14.614 -6.693 1.00 88.31 114 GLU A CA 1
ATOM 936 C C . GLU A 1 114 ? -0.547 -13.659 -7.791 1.00 88.31 114 GLU A C 1
ATOM 938 O O . GLU A 1 114 ? 0.221 -14.064 -8.668 1.00 88.31 114 GLU A O 1
ATOM 943 N N . LEU A 1 115 ? -0.882 -12.364 -7.725 1.00 91.56 115 LEU A N 1
ATOM 944 C CA . LEU A 1 115 ? -0.323 -11.361 -8.637 1.00 91.56 115 LEU A CA 1
ATOM 945 C C . LEU A 1 115 ? 1.209 -11.308 -8.545 1.00 91.56 115 LEU A C 1
ATOM 947 O O . LEU A 1 115 ? 1.892 -11.205 -9.568 1.00 91.56 115 LEU A O 1
ATOM 951 N N . GLN A 1 116 ? 1.762 -11.395 -7.334 1.00 90.69 116 GLN A N 1
ATOM 952 C CA . GLN A 1 116 ? 3.207 -11.411 -7.129 1.00 90.69 116 GLN A CA 1
ATOM 953 C C . GLN A 1 116 ? 3.853 -12.661 -7.744 1.00 90.69 116 GLN A C 1
ATOM 955 O O . GLN A 1 116 ? 4.903 -12.551 -8.387 1.00 90.69 116 GLN A O 1
ATOM 960 N N . GLU A 1 117 ? 3.227 -13.831 -7.615 1.00 91.00 117 GLU A N 1
ATOM 961 C CA . GLU A 1 117 ? 3.693 -15.065 -8.260 1.00 91.00 117 GLU A CA 1
ATOM 962 C C . GLU A 1 117 ? 3.684 -14.956 -9.788 1.00 91.00 117 GLU A C 1
ATOM 964 O O . GLU A 1 117 ? 4.671 -15.311 -10.443 1.00 91.00 117 GLU A O 1
ATOM 969 N N . ILE A 1 118 ? 2.623 -14.384 -10.366 1.00 92.00 118 ILE A N 1
ATOM 970 C CA . ILE A 1 118 ? 2.540 -14.133 -11.808 1.00 92.00 118 ILE A CA 1
ATOM 971 C C . ILE A 1 118 ? 3.679 -13.207 -12.232 1.00 92.00 118 ILE A C 1
ATOM 973 O O . ILE A 1 118 ? 4.440 -13.560 -13.135 1.00 92.00 118 ILE A O 1
ATOM 977 N N . ILE A 1 119 ? 3.863 -12.063 -11.568 1.00 91.50 119 ILE A N 1
ATOM 978 C CA . ILE A 1 119 ? 4.949 -11.123 -11.883 1.00 91.50 119 ILE A CA 1
ATOM 979 C C . ILE A 1 119 ? 6.309 -11.830 -11.836 1.00 91.50 119 ILE A C 1
ATOM 981 O O . ILE A 1 119 ? 7.119 -11.672 -12.754 1.00 91.50 119 ILE A O 1
ATOM 985 N N . ASN A 1 120 ? 6.550 -12.651 -10.813 1.00 91.31 120 ASN A N 1
ATOM 986 C CA . ASN A 1 120 ? 7.784 -13.420 -10.683 1.00 91.31 120 ASN A CA 1
ATOM 987 C C . ASN A 1 120 ? 7.958 -14.426 -11.829 1.00 91.31 120 ASN A C 1
ATOM 989 O O . ASN A 1 120 ? 9.049 -14.517 -12.392 1.00 91.31 120 ASN A O 1
ATOM 993 N N . SER A 1 121 ? 6.896 -15.121 -12.240 1.00 92.44 121 SER A N 1
ATOM 994 C CA . SER A 1 121 ? 6.944 -16.068 -13.361 1.00 92.44 121 SER A CA 1
ATOM 995 C C . SER A 1 121 ? 7.324 -15.386 -14.683 1.00 92.44 121 SER A C 1
ATOM 997 O O . SER A 1 121 ? 8.147 -15.900 -15.444 1.00 92.44 121 SER A O 1
ATOM 999 N N . PHE A 1 122 ? 6.795 -14.184 -14.931 1.00 91.44 122 PHE A N 1
ATOM 1000 C CA . PHE A 1 122 ? 7.143 -13.367 -16.091 1.00 91.44 122 PHE A CA 1
ATOM 1001 C C . PHE A 1 122 ? 8.587 -12.862 -15.992 1.00 91.44 122 PHE A C 1
ATOM 1003 O O . PHE A 1 122 ? 9.334 -12.934 -16.969 1.00 91.44 122 PHE A O 1
ATOM 1010 N N . LYS A 1 123 ? 9.022 -12.431 -14.804 1.00 90.81 123 LYS A N 1
ATOM 1011 C CA . LYS A 1 123 ? 10.399 -11.986 -14.556 1.00 90.81 123 LYS A CA 1
ATOM 1012 C C . LYS A 1 123 ? 11.425 -13.093 -14.820 1.00 90.81 123 LYS A C 1
ATOM 1014 O O . LYS A 1 123 ? 12.444 -12.820 -15.451 1.00 90.81 123 LYS A O 1
ATOM 1019 N N . VAL A 1 124 ? 11.148 -14.338 -14.414 1.00 92.62 124 VAL A N 1
ATOM 1020 C CA . VAL A 1 124 ? 12.007 -15.512 -14.692 1.00 92.62 124 VAL A CA 1
ATOM 1021 C C . VAL A 1 124 ? 12.147 -15.766 -16.197 1.00 92.62 124 VAL A C 1
ATOM 1023 O O . VAL A 1 124 ? 13.208 -16.168 -16.661 1.00 92.62 124 VAL A O 1
ATOM 1026 N N . ARG A 1 125 ? 11.115 -15.448 -16.985 1.00 90.94 125 ARG A N 1
ATOM 1027 C CA . ARG A 1 125 ? 11.139 -15.525 -18.458 1.00 90.94 125 ARG A CA 1
ATOM 1028 C C . ARG A 1 125 ? 11.823 -14.319 -19.121 1.00 90.94 125 ARG A C 1
ATOM 1030 O O . ARG A 1 125 ? 11.718 -14.146 -20.332 1.00 90.94 125 ARG A O 1
ATOM 1037 N N . GLY A 1 126 ? 12.493 -13.461 -18.347 1.00 87.75 126 GLY A N 1
ATOM 1038 C CA . GLY A 1 126 ? 13.168 -12.256 -18.837 1.00 87.75 126 GLY A CA 1
ATOM 1039 C C . GLY A 1 126 ? 12.227 -11.086 -19.129 1.00 87.75 126 GLY A C 1
ATOM 1040 O O . GLY A 1 126 ? 12.639 -10.084 -19.715 1.00 87.75 126 GLY A O 1
ATOM 1041 N N . TYR A 1 127 ? 10.958 -11.180 -18.730 1.00 86.75 127 TYR A N 1
ATOM 1042 C CA . TYR A 1 127 ? 9.990 -10.121 -18.955 1.00 86.75 127 TYR A CA 1
ATOM 1043 C C . TYR A 1 127 ? 10.199 -8.974 -17.959 1.00 86.75 127 TYR A C 1
ATOM 1045 O O . TYR A 1 127 ? 10.201 -9.175 -16.745 1.00 86.75 127 TYR A O 1
ATOM 1053 N N . GLN A 1 128 ? 10.350 -7.751 -18.468 1.00 82.38 128 GLN A N 1
ATOM 1054 C CA . GLN A 1 128 ? 10.525 -6.551 -17.648 1.00 82.38 128 GLN A CA 1
ATOM 1055 C C . GLN A 1 128 ? 9.498 -5.488 -18.025 1.00 82.38 128 GLN A C 1
ATOM 1057 O O . GLN A 1 128 ? 9.490 -4.976 -19.153 1.00 82.38 128 GLN A O 1
ATOM 1062 N N . VAL A 1 129 ? 8.647 -5.150 -17.056 1.00 80.75 129 VAL A N 1
ATOM 1063 C CA . VAL A 1 129 ? 7.740 -4.004 -17.134 1.00 80.75 129 VAL A CA 1
ATOM 1064 C C . VAL A 1 129 ? 8.563 -2.738 -16.914 1.00 80.75 129 VAL A C 1
ATOM 1066 O O . VAL A 1 129 ? 9.365 -2.657 -15.989 1.00 80.75 129 VAL A O 1
ATOM 1069 N N . SER A 1 130 ? 8.383 -1.755 -17.789 1.00 77.75 130 SER A N 1
ATOM 1070 C CA . SER A 1 130 ? 9.025 -0.447 -17.684 1.00 77.75 130 SER A CA 1
ATOM 1071 C C . SER A 1 130 ? 7.947 0.620 -17.718 1.00 77.75 130 SER A C 1
ATOM 1073 O O . SER A 1 130 ? 7.013 0.514 -18.514 1.00 77.75 130 SER A O 1
ATOM 1075 N N . TYR A 1 131 ? 8.111 1.669 -16.915 1.00 75.62 131 TYR A N 1
ATOM 1076 C CA . TYR A 1 131 ? 7.217 2.829 -16.907 1.00 75.62 131 TYR A CA 1
ATOM 1077 C C . TYR A 1 131 ? 7.064 3.474 -18.291 1.00 75.62 131 TYR A C 1
ATOM 1079 O O . TYR A 1 131 ? 5.993 3.959 -18.632 1.00 75.62 131 TYR A O 1
ATOM 1087 N N . LEU A 1 132 ? 8.106 3.410 -19.126 1.00 78.88 132 LEU A N 1
ATOM 1088 C CA . LEU A 1 132 ? 8.091 3.953 -20.488 1.00 78.88 132 LEU A CA 1
ATOM 1089 C C . LEU A 1 132 ? 7.288 3.095 -21.479 1.00 78.88 132 LEU A C 1
ATOM 1091 O O . LEU A 1 132 ? 7.011 3.537 -22.591 1.00 78.88 132 LEU A O 1
ATOM 1095 N N . LYS A 1 133 ? 6.955 1.850 -21.119 1.00 81.56 133 LYS A N 1
ATOM 1096 C CA . LYS A 1 133 ? 6.235 0.897 -21.977 1.00 81.56 133 LYS A CA 1
ATOM 1097 C C . LYS A 1 133 ? 5.123 0.207 -21.179 1.00 81.56 133 LYS A C 1
ATOM 1099 O O . LYS A 1 133 ? 5.229 -0.994 -20.913 1.00 81.56 133 LYS A O 1
ATOM 1104 N N . PRO A 1 134 ? 4.052 0.935 -20.808 1.00 80.62 134 PRO A N 1
ATOM 1105 C CA . PRO A 1 134 ? 2.986 0.417 -19.947 1.00 80.62 134 PRO A CA 1
ATOM 1106 C C . PRO A 1 134 ? 2.233 -0.764 -20.570 1.00 80.62 134 PRO A C 1
ATOM 1108 O O . PRO A 1 134 ? 1.763 -1.636 -19.847 1.00 80.62 134 PRO A O 1
ATOM 1111 N N . TRP A 1 135 ? 2.197 -0.875 -21.904 1.00 85.25 135 TRP A N 1
ATOM 1112 C CA . TRP A 1 135 ? 1.600 -2.024 -22.598 1.00 85.25 135 TRP A CA 1
ATOM 1113 C C . TRP A 1 135 ? 2.272 -3.359 -22.256 1.00 85.25 135 TRP A C 1
ATOM 1115 O O . TRP A 1 135 ? 1.663 -4.412 -22.420 1.00 85.25 135 TRP A O 1
ATOM 1125 N N . LYS A 1 136 ? 3.505 -3.345 -21.731 1.00 84.69 136 LYS A N 1
ATOM 1126 C CA . LYS A 1 136 ? 4.138 -4.558 -21.209 1.00 84.69 136 LYS A CA 1
ATOM 1127 C C . LYS A 1 136 ? 3.454 -5.093 -19.944 1.00 84.69 136 LYS A C 1
ATOM 1129 O O . LYS A 1 136 ? 3.573 -6.265 -19.635 1.00 84.69 136 LYS A O 1
ATOM 1134 N N . ALA A 1 137 ? 2.700 -4.288 -19.204 1.00 86.50 137 ALA A N 1
ATOM 1135 C CA . ALA A 1 137 ? 1.926 -4.810 -18.079 1.00 86.50 137 ALA A CA 1
ATOM 1136 C C . ALA A 1 137 ? 0.702 -5.630 -18.535 1.00 86.50 137 ALA A C 1
ATOM 1138 O O . ALA A 1 137 ? 0.191 -6.436 -17.762 1.00 86.50 137 ALA A O 1
ATOM 1139 N N . VAL A 1 138 ? 0.245 -5.468 -19.785 1.00 89.12 138 VAL A N 1
ATOM 1140 C CA . VAL A 1 138 ? -1.006 -6.072 -20.276 1.00 89.12 138 VAL A CA 1
ATOM 1141 C C . VAL A 1 138 ? -1.007 -7.602 -20.179 1.00 89.12 138 VAL A C 1
ATOM 1143 O O . VAL A 1 138 ? -1.964 -8.127 -19.623 1.00 89.12 138 VAL A O 1
ATOM 1146 N N . PRO A 1 139 ? 0.029 -8.348 -20.616 1.00 90.00 139 PRO A N 1
ATOM 1147 C CA . PRO A 1 139 ? 0.026 -9.806 -20.484 1.00 90.00 139 PRO A CA 1
ATOM 1148 C C . PRO A 1 139 ? -0.054 -10.281 -19.029 1.00 90.00 139 PRO A C 1
ATOM 1150 O O . PRO A 1 139 ? -0.751 -11.249 -18.750 1.00 90.00 139 PRO A O 1
ATOM 1153 N N . ILE A 1 140 ? 0.602 -9.573 -18.102 1.00 90.88 140 ILE A N 1
ATOM 1154 C CA . ILE A 1 140 ? 0.552 -9.872 -16.662 1.00 90.88 140 ILE A CA 1
ATOM 1155 C C . ILE A 1 140 ? -0.873 -9.667 -16.140 1.00 90.88 140 ILE A C 1
ATOM 1157 O O . ILE A 1 140 ? -1.402 -10.533 -15.449 1.00 90.88 140 ILE A O 1
ATOM 1161 N N . LEU A 1 141 ? -1.513 -8.554 -16.512 1.00 90.06 141 LEU A N 1
ATOM 1162 C CA . LEU A 1 141 ? -2.893 -8.255 -16.126 1.00 90.06 141 LEU A CA 1
ATOM 1163 C C . LEU A 1 141 ? -3.888 -9.259 -16.714 1.00 90.06 141 LEU A C 1
ATOM 1165 O O . LEU A 1 141 ? -4.782 -9.702 -16.007 1.00 90.06 141 LEU A O 1
ATOM 1169 N N . VAL A 1 142 ? -3.721 -9.656 -17.977 1.00 92.19 142 VAL A N 1
ATOM 1170 C CA . VAL A 1 142 ? -4.576 -10.668 -18.617 1.00 92.19 142 VAL A CA 1
ATOM 1171 C C . VAL A 1 142 ? -4.437 -12.015 -17.909 1.00 92.19 142 VAL A C 1
ATOM 1173 O O . VAL A 1 142 ? -5.448 -12.632 -17.583 1.00 92.19 142 VAL A O 1
ATOM 1176 N N . SER A 1 143 ? -3.207 -12.456 -17.617 1.00 91.81 143 SER A N 1
ATOM 1177 C CA . SER A 1 143 ? -2.977 -13.682 -16.844 1.00 91.81 143 SER A CA 1
ATOM 1178 C C . SER A 1 143 ? -3.592 -13.605 -15.448 1.00 91.81 143 SER A C 1
ATOM 1180 O O . SER A 1 143 ? -4.171 -14.582 -14.984 1.00 91.81 143 SER A O 1
ATOM 1182 N N . TYR A 1 144 ? -3.508 -12.444 -14.802 1.00 92.88 144 TYR A N 1
ATOM 1183 C CA . TYR A 1 144 ? -4.086 -12.222 -13.484 1.00 92.88 144 TYR A CA 1
ATOM 1184 C C . TYR A 1 144 ? -5.618 -12.267 -13.496 1.00 92.88 144 TYR A C 1
ATOM 1186 O O . TYR A 1 144 ? -6.208 -13.002 -12.713 1.00 92.88 144 TYR A O 1
ATOM 1194 N N . VAL A 1 145 ? -6.270 -11.560 -14.425 1.00 92.56 145 VAL A N 1
ATOM 1195 C CA . VAL A 1 145 ? -7.736 -11.579 -14.579 1.00 92.56 145 VAL A CA 1
ATOM 1196 C C . VAL A 1 145 ? -8.239 -12.987 -14.889 1.00 92.56 145 VAL A C 1
ATOM 1198 O O . VAL A 1 145 ? -9.227 -13.424 -14.304 1.00 92.56 145 VAL A O 1
ATOM 1201 N N . TYR A 1 146 ? -7.547 -13.713 -15.770 1.00 92.94 146 TYR A N 1
ATOM 1202 C CA . TYR A 1 146 ? -7.893 -15.097 -16.084 1.00 92.94 146 TYR A CA 1
ATOM 1203 C C . TYR A 1 146 ? -7.842 -15.989 -14.837 1.00 92.94 146 TYR A C 1
ATOM 1205 O O . TYR A 1 146 ? -8.785 -16.730 -14.570 1.00 92.94 146 TYR A O 1
ATOM 1213 N N . LEU A 1 147 ? -6.775 -15.879 -14.042 1.00 91.44 147 LEU A N 1
ATOM 1214 C CA . LEU A 1 147 ? -6.614 -16.669 -12.825 1.00 91.44 147 LEU A CA 1
ATOM 1215 C C . LEU A 1 147 ? -7.686 -16.319 -11.781 1.00 91.44 147 LEU A C 1
ATOM 1217 O O . LEU A 1 147 ? -8.313 -17.221 -11.229 1.00 91.44 147 LEU A O 1
ATOM 1221 N N . LEU A 1 148 ? -7.970 -15.030 -11.570 1.00 91.56 148 LEU A N 1
ATOM 1222 C CA . LEU A 1 148 ? -9.045 -14.597 -10.672 1.00 91.56 148 LEU A CA 1
ATOM 1223 C C . LEU A 1 148 ? -10.414 -15.124 -11.109 1.00 91.56 148 LEU A C 1
ATOM 1225 O O . LEU A 1 148 ? -11.182 -15.575 -10.265 1.00 91.56 148 LEU A O 1
ATOM 1229 N N . SER A 1 149 ? -10.703 -15.115 -12.413 1.00 90.69 149 SER A N 1
ATOM 1230 C CA . SER A 1 149 ? -11.944 -15.681 -12.949 1.00 90.69 149 SER A CA 1
ATOM 1231 C C . SER A 1 149 ? -12.076 -17.165 -12.609 1.00 90.69 149 SER A C 1
ATOM 1233 O O . SER A 1 149 ? -13.141 -17.591 -12.179 1.00 90.69 149 SER A O 1
ATOM 1235 N N . GLN A 1 150 ? -10.998 -17.944 -12.749 1.00 91.44 150 GLN A N 1
ATOM 1236 C CA . GLN A 1 150 ? -11.003 -19.363 -12.380 1.00 91.44 150 GLN A CA 1
ATOM 1237 C C . GLN A 1 150 ? -11.193 -19.571 -10.872 1.00 91.44 150 GLN A C 1
ATOM 1239 O O . GLN A 1 150 ? -11.848 -20.523 -10.455 1.00 91.44 150 GLN A O 1
ATOM 1244 N N . ARG A 1 151 ? -10.613 -18.703 -10.034 1.00 88.06 151 ARG A N 1
ATOM 1245 C CA . ARG A 1 151 ? -10.780 -18.775 -8.576 1.00 88.06 151 ARG A CA 1
ATOM 1246 C C . ARG A 1 151 ? -12.207 -18.477 -8.148 1.00 88.06 151 ARG A C 1
ATOM 1248 O O . ARG A 1 151 ? -12.715 -19.183 -7.286 1.00 88.06 151 ARG A O 1
ATOM 1255 N N . LEU A 1 152 ? -12.832 -17.459 -8.735 1.00 89.31 152 LEU A N 1
ATOM 1256 C CA . LEU A 1 152 ? -14.221 -17.111 -8.442 1.00 89.31 152 LEU A CA 1
ATOM 1257 C C . LEU A 1 152 ? -15.163 -18.260 -8.803 1.00 89.31 152 LEU A C 1
ATOM 1259 O O . LEU A 1 152 ? -15.948 -18.660 -7.953 1.00 89.31 152 LEU A O 1
ATOM 1263 N N . ASP A 1 153 ? -14.988 -18.856 -9.983 1.00 91.94 153 ASP A N 1
ATOM 1264 C CA . ASP A 1 153 ? -15.752 -20.029 -10.428 1.00 91.94 153 ASP A CA 1
ATOM 1265 C C . ASP A 1 153 ? -15.583 -21.222 -9.465 1.00 91.94 153 ASP A C 1
ATOM 1267 O O . ASP A 1 153 ? -16.548 -21.823 -9.002 1.00 91.94 153 ASP A O 1
ATOM 1271 N N . MET A 1 154 ? -14.347 -21.514 -9.037 1.00 88.75 154 MET A N 1
ATOM 1272 C CA . MET A 1 154 ? -14.095 -22.555 -8.031 1.00 88.75 154 MET A CA 1
ATOM 1273 C C . MET A 1 154 ? -14.740 -22.253 -6.672 1.00 88.75 154 MET A C 1
ATOM 1275 O O . MET A 1 154 ? -15.198 -23.176 -5.995 1.00 88.75 154 MET A O 1
ATOM 1279 N N . ILE A 1 155 ? -14.740 -20.987 -6.242 1.00 88.31 155 ILE A N 1
ATOM 1280 C CA . ILE A 1 155 ? -15.375 -20.572 -4.988 1.00 88.31 155 ILE A CA 1
ATOM 1281 C C . ILE A 1 155 ? -16.885 -20.768 -5.096 1.00 88.31 155 ILE A C 1
ATOM 1283 O O . ILE A 1 155 ? -17.447 -21.399 -4.206 1.00 88.31 155 ILE A O 1
ATOM 1287 N N . GLU A 1 156 ? -17.506 -20.304 -6.178 1.00 88.88 156 GLU A N 1
ATOM 1288 C CA . GLU A 1 156 ? -18.938 -20.453 -6.456 1.00 88.88 156 GLU A CA 1
ATOM 1289 C C . GLU A 1 156 ? -19.355 -21.927 -6.408 1.00 88.88 156 GLU A C 1
ATOM 1291 O O . GLU A 1 156 ? -20.136 -22.310 -5.537 1.00 88.88 156 GLU A O 1
ATOM 1296 N N . ILE A 1 157 ? -18.696 -22.790 -7.190 1.00 91.69 157 ILE A N 1
ATOM 1297 C CA . ILE A 1 157 ? -18.938 -24.243 -7.185 1.00 91.69 157 ILE A CA 1
ATOM 1298 C C . ILE A 1 157 ? -18.781 -24.835 -5.774 1.00 91.69 157 ILE A C 1
ATOM 1300 O O . ILE A 1 157 ? -19.553 -25.696 -5.348 1.00 91.69 157 ILE A O 1
ATOM 1304 N N . SER A 1 158 ? -17.767 -24.400 -5.017 1.00 87.94 158 SER A N 1
ATOM 1305 C CA . SER A 1 158 ? -17.528 -24.909 -3.661 1.00 87.94 158 SER A CA 1
ATOM 1306 C C . SER A 1 158 ? -18.574 -24.451 -2.639 1.00 87.94 158 SER A C 1
ATOM 1308 O O . SER A 1 158 ? -18.816 -25.163 -1.661 1.00 87.94 158 SER A O 1
ATOM 1310 N N . VAL A 1 159 ? -19.167 -23.272 -2.844 1.00 88.50 159 VAL A N 1
ATOM 1311 C CA . VAL A 1 159 ? -20.225 -22.705 -2.003 1.00 88.50 159 VAL A CA 1
ATOM 1312 C C . VAL A 1 159 ? -21.544 -23.406 -2.306 1.00 88.50 159 VAL A C 1
ATOM 1314 O O . VAL A 1 159 ? -22.173 -23.908 -1.372 1.00 88.50 159 VAL A O 1
ATOM 1317 N N . GLU A 1 160 ? -21.889 -23.560 -3.585 1.00 91.12 160 GLU A N 1
ATOM 1318 C CA . GLU A 1 160 ? -23.061 -24.323 -4.029 1.00 91.12 160 GLU A CA 1
ATOM 1319 C C . GLU A 1 160 ? -23.014 -25.768 -3.510 1.00 91.12 160 GLU A C 1
ATOM 1321 O O . GLU A 1 160 ? -23.981 -26.274 -2.941 1.00 91.12 160 GLU A O 1
ATOM 1326 N N . ALA A 1 161 ? -21.850 -26.426 -3.591 1.00 89.38 161 ALA A N 1
ATOM 1327 C CA . ALA A 1 161 ? -21.658 -27.785 -3.079 1.00 89.38 161 ALA A CA 1
ATOM 1328 C C . ALA A 1 161 ? -21.862 -27.910 -1.556 1.00 89.38 161 ALA A C 1
ATOM 1330 O O . ALA A 1 161 ? -22.095 -29.006 -1.043 1.00 89.38 161 ALA A O 1
ATOM 1331 N N . ARG A 1 162 ? -21.763 -26.799 -0.816 1.00 89.50 162 ARG A N 1
ATOM 1332 C CA . ARG A 1 162 ? -22.025 -26.725 0.630 1.00 89.50 162 ARG A CA 1
ATOM 1333 C C . ARG A 1 162 ? -23.450 -26.264 0.952 1.00 89.50 162 ARG A C 1
ATOM 1335 O O . ARG A 1 162 ? -23.758 -26.102 2.132 1.00 89.50 162 ARG A O 1
ATOM 1342 N N . GLY A 1 163 ? -24.303 -26.083 -0.058 1.00 87.44 163 GLY A N 1
ATOM 1343 C CA . GLY A 1 163 ? -25.676 -25.602 0.091 1.00 87.44 163 GLY A CA 1
ATOM 1344 C C . GLY A 1 163 ? -25.771 -24.109 0.403 1.00 87.44 163 GLY A C 1
ATOM 1345 O O . GLY A 1 163 ? -26.721 -23.696 1.064 1.00 87.44 163 GLY A O 1
ATOM 1346 N N . GLY A 1 164 ? -24.762 -23.323 0.017 1.00 74.75 164 GLY A N 1
ATOM 1347 C CA . GLY A 1 164 ? -24.877 -21.869 -0.014 1.00 74.75 164 GLY A CA 1
ATOM 1348 C C . GLY A 1 164 ? -25.616 -21.419 -1.273 1.00 74.75 164 GLY A C 1
ATOM 1349 O O . GLY A 1 164 ? -25.415 -22.020 -2.327 1.00 74.75 164 GLY A O 1
ATOM 1350 N N . ASP A 1 165 ? -26.449 -20.390 -1.124 1.00 64.44 165 ASP A N 1
ATOM 1351 C CA . ASP A 1 165 ? -27.063 -19.646 -2.231 1.00 64.44 165 ASP A CA 1
ATOM 1352 C C . ASP A 1 165 ? -26.106 -18.576 -2.782 1.00 64.44 165 ASP A C 1
ATOM 1354 O O . ASP A 1 165 ? -25.354 -17.976 -1.967 1.00 64.44 165 ASP A O 1
#

Organism: NCBI:txid683846

Foldseek 3Di:
DVVCVVVCVVPVPCVVVVVVVVVVVVLVPDDPVSVVVVVVVCVVCCVPPVVLVVCCVVVVHDSVVSVVVVVVVVVVVVVVVCCVVVDDPVNVCVVVVPVVVVVVVVLVVVLVVVLVVLVVVCVVVVQDDDPVCNVSCVVSVVVSVVVSVVVVVVVVVVCVVVVHD

pLDDT: mean 71.39, std 15.17, range [33.0, 92.94]

Sequence (165 aa):
MLFFTVFGAFYPNRIDVMIFDSILLASLFISGKLYDLFISLIFLYSMTILPIELISFLSGTNVSYLIFLAIYTLSTVLSFFLFTSTTKNETIEEKIKIKVLIYSFNFIYYAIYELQEIINSFKVRGYQVSYLKPWKAVPILVSYVYLLSQRLDMIEISVEARGGD